Protein AF-A0A954VHC6-F1 (afdb_monomer_lite)

Sequence (82 aa):
MRRLKLILWAVVLILALIIILQNLESTSVHVLFMPIELPLAALLSITLGVGFVLGLLANTFWRMRYWRSQASKVKQEQSPNH

Foldseek 3Di:
DVVVVVVVVVVVVVVVVVVLVVLQQFDFDQDPNDTDGDRNNVVVVVVVVVVVVVVVVVVVVVVVVVVVVVVVVVVCVVCPDD

Structure (mmCIF, N/CA/C/O backbone):
data_AF-A0A954VHC6-F1
#
_entry.id   AF-A0A954VHC6-F1
#
loop_
_atom_site.group_PDB
_atom_site.id
_atom_site.type_symbol
_atom_site.label_atom_id
_atom_site.label_alt_id
_atom_site.label_comp_id
_atom_site.label_asym_id
_atom_site.label_entity_id
_atom_site.label_seq_id
_atom_site.pdbx_PDB_ins_code
_atom_site.Cartn_x
_atom_site.Cartn_y
_atom_site.Cartn_z
_atom_site.occupancy
_atom_site.B_iso_or_equiv
_atom_site.auth_seq_id
_atom_site.auth_comp_id
_atom_site.auth_asym_id
_atom_site.auth_atom_id
_atom_site.pdbx_PDB_model_num
ATOM 1 N N . MET A 1 1 ? 20.307 -0.262 27.445 1.00 62.69 1 MET A N 1
ATOM 2 C CA . MET A 1 1 ? 19.864 -0.178 26.029 1.00 62.69 1 MET A CA 1
ATOM 3 C C . MET A 1 1 ? 18.938 -1.311 25.571 1.00 62.69 1 MET A C 1
ATOM 5 O O . MET A 1 1 ? 17.917 -0.989 24.985 1.00 62.69 1 MET A O 1
ATOM 9 N N . ARG A 1 2 ? 19.215 -2.61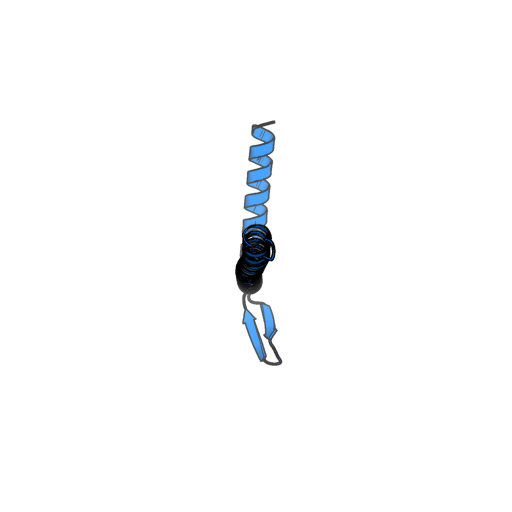0 25.814 1.00 74.88 2 ARG A N 1
ATOM 10 C CA . ARG A 1 2 ? 18.322 -3.716 25.361 1.00 74.88 2 ARG A CA 1
ATOM 11 C C . ARG A 1 2 ? 16.875 -3.600 25.862 1.00 74.88 2 ARG A C 1
ATOM 13 O O . ARG A 1 2 ? 15.958 -3.800 25.080 1.00 74.88 2 ARG A O 1
ATOM 20 N N . ARG A 1 3 ? 16.676 -3.225 27.131 1.00 81.12 3 ARG A N 1
ATOM 21 C CA . ARG A 1 3 ? 1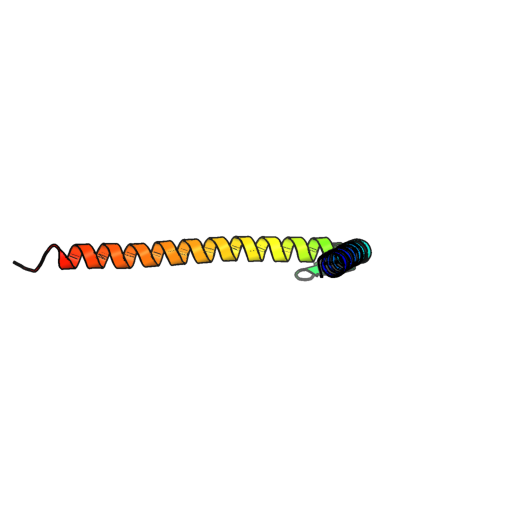5.336 -3.064 27.730 1.00 81.12 3 ARG A CA 1
ATOM 22 C C . ARG A 1 3 ? 14.566 -1.884 27.121 1.00 81.12 3 ARG A C 1
ATOM 24 O O . ARG A 1 3 ? 13.411 -2.038 26.768 1.00 81.12 3 ARG A O 1
ATOM 31 N N . LEU A 1 4 ? 15.250 -0.761 26.888 1.00 87.00 4 LEU A N 1
ATOM 32 C CA . LEU A 1 4 ? 14.713 0.398 26.161 1.00 87.00 4 LEU A CA 1
ATOM 33 C C . LEU A 1 4 ? 14.327 0.052 24.718 1.00 87.00 4 LEU A C 1
ATOM 35 O O . LEU A 1 4 ? 13.250 0.424 24.282 1.00 87.00 4 LEU A O 1
ATOM 39 N N . LYS A 1 5 ? 15.167 -0.703 23.997 1.00 84.56 5 LYS A N 1
ATOM 40 C CA . LYS A 1 5 ? 14.844 -1.172 22.640 1.00 84.56 5 LYS A CA 1
ATOM 41 C C . LYS A 1 5 ? 13.624 -2.098 22.631 1.00 84.56 5 LYS A C 1
ATOM 43 O O . LYS A 1 5 ? 12.804 -1.979 21.735 1.00 84.56 5 LYS A O 1
ATOM 48 N N . LEU A 1 6 ? 13.490 -2.986 23.620 1.00 92.25 6 LEU A N 1
ATOM 49 C CA . LEU A 1 6 ? 12.315 -3.856 23.769 1.00 92.25 6 LEU A CA 1
ATOM 50 C C . LEU A 1 6 ? 11.040 -3.061 24.060 1.00 92.25 6 LEU A C 1
ATOM 52 O O . LEU A 1 6 ? 10.018 -3.322 23.441 1.00 92.25 6 LEU A O 1
ATOM 56 N N . ILE A 1 7 ? 11.115 -2.071 24.952 1.00 92.44 7 ILE A N 1
ATOM 57 C CA . ILE A 1 7 ? 9.988 -1.178 25.250 1.00 92.44 7 ILE A CA 1
ATOM 58 C C . ILE A 1 7 ? 9.607 -0.380 24.000 1.00 92.44 7 ILE A C 1
ATOM 60 O O . ILE A 1 7 ? 8.432 -0.306 23.666 1.00 92.44 7 ILE A O 1
ATOM 64 N N . LEU A 1 8 ? 10.588 0.148 23.264 1.00 92.44 8 LEU A N 1
ATOM 65 C CA . LEU A 1 8 ? 10.349 0.877 22.020 1.00 92.44 8 LEU A CA 1
ATOM 66 C C . LEU A 1 8 ? 9.656 -0.009 20.975 1.00 92.44 8 LEU A C 1
ATOM 68 O O . LEU A 1 8 ? 8.670 0.407 20.378 1.00 92.44 8 LEU A O 1
ATOM 72 N N . TRP A 1 9 ? 10.127 -1.246 20.796 1.00 92.38 9 TRP A N 1
ATOM 73 C CA . TRP A 1 9 ? 9.498 -2.212 19.894 1.00 92.38 9 TRP A CA 1
ATOM 74 C C . TRP A 1 9 ? 8.081 -2.584 20.328 1.00 92.38 9 TRP A C 1
ATOM 76 O O . TRP A 1 9 ? 7.198 -2.652 19.481 1.00 92.38 9 TRP A O 1
ATOM 86 N N . ALA A 1 10 ? 7.843 -2.775 21.627 1.00 93.06 10 ALA A N 1
ATOM 87 C CA . ALA A 1 10 ? 6.508 -3.040 22.151 1.00 93.06 10 ALA A CA 1
ATOM 88 C C . ALA A 1 10 ? 5.559 -1.857 21.899 1.00 93.06 10 ALA A C 1
ATOM 90 O O . ALA A 1 10 ? 4.441 -2.061 21.439 1.00 93.06 10 ALA A O 1
ATOM 91 N N . VAL A 1 11 ? 6.021 -0.622 22.122 1.00 93.50 11 VAL A N 1
ATOM 92 C CA . VAL A 1 11 ? 5.249 0.602 21.853 1.00 93.50 11 VAL A CA 1
ATOM 93 C C . VAL A 1 11 ? 4.914 0.728 20.367 1.00 93.50 11 VAL A C 1
ATOM 95 O O . VAL A 1 11 ? 3.761 0.977 20.026 1.00 93.50 11 VAL A O 1
ATOM 98 N N . VAL A 1 12 ? 5.885 0.501 19.478 1.00 91.94 12 VAL A N 1
ATOM 99 C CA . VAL A 1 12 ? 5.664 0.515 18.023 1.00 91.94 12 VAL A CA 1
ATOM 100 C C . VAL A 1 12 ? 4.661 -0.561 17.605 1.00 91.94 12 VAL A C 1
ATOM 102 O O . VAL A 1 12 ? 3.771 -0.281 16.807 1.00 91.94 12 VAL A O 1
ATOM 105 N N . LEU A 1 13 ? 4.763 -1.770 18.164 1.00 91.62 13 LEU A N 1
ATOM 106 C CA . LEU A 1 13 ? 3.845 -2.870 17.865 1.00 91.62 13 LEU A CA 1
ATOM 107 C C . LEU A 1 13 ? 2.409 -2.541 18.298 1.00 91.62 13 LEU A C 1
ATOM 109 O O . LEU A 1 13 ? 1.468 -2.765 17.541 1.00 91.62 13 LEU A O 1
ATOM 113 N N . ILE A 1 14 ? 2.246 -1.974 19.496 1.00 92.00 14 ILE A N 1
ATOM 114 C CA . ILE A 1 14 ? 0.944 -1.559 20.031 1.00 92.00 14 ILE A CA 1
ATOM 115 C C . ILE A 1 14 ? 0.351 -0.430 19.182 1.00 92.00 14 ILE A C 1
ATOM 117 O O . ILE A 1 14 ? -0.817 -0.499 18.815 1.00 92.00 14 ILE A O 1
ATOM 121 N N . LEU A 1 15 ? 1.149 0.576 18.813 1.00 86.06 15 LEU A N 1
ATOM 122 C CA . LEU A 1 15 ? 0.714 1.661 17.929 1.00 86.06 15 LEU A CA 1
ATOM 123 C C . LEU A 1 15 ? 0.284 1.141 16.557 1.00 86.06 15 LEU A C 1
ATOM 125 O O . LEU A 1 15 ? -0.768 1.535 16.064 1.00 86.06 15 LEU A O 1
ATOM 129 N N . ALA A 1 16 ? 1.053 0.230 15.959 1.00 80.00 16 ALA A N 1
ATOM 130 C CA . ALA A 1 16 ? 0.691 -0.397 14.693 1.00 80.00 16 ALA A CA 1
ATOM 131 C C . ALA A 1 16 ? -0.638 -1.159 14.802 1.00 80.00 16 ALA A C 1
ATOM 133 O O . ALA A 1 16 ? -1.494 -1.021 13.930 1.00 80.00 16 ALA A O 1
ATOM 134 N N . LEU A 1 17 ? -0.844 -1.906 15.891 1.00 84.00 17 LEU A N 1
ATOM 135 C CA . LEU A 1 17 ? -2.092 -2.623 16.143 1.00 84.00 17 LEU A CA 1
ATOM 136 C C . LEU A 1 17 ? -3.281 -1.664 16.296 1.00 84.00 17 LEU A C 1
ATOM 138 O O . LEU A 1 17 ? -4.326 -1.896 15.697 1.00 84.00 17 LEU A O 1
ATOM 142 N N . ILE A 1 18 ? -3.115 -0.571 17.048 1.00 83.19 18 ILE A N 1
ATOM 143 C CA . ILE A 1 18 ? -4.143 0.465 17.221 1.00 83.19 18 ILE A CA 1
ATOM 144 C C . ILE A 1 18 ? -4.483 1.112 15.879 1.00 83.19 18 ILE A C 1
ATOM 146 O O . ILE A 1 18 ? -5.658 1.248 15.562 1.00 83.19 18 ILE A O 1
ATOM 150 N N . ILE A 1 19 ? -3.479 1.471 15.077 1.00 76.38 19 ILE A N 1
ATOM 151 C CA . ILE A 1 19 ? -3.689 2.038 13.742 1.00 76.38 19 ILE A CA 1
ATOM 152 C C . ILE A 1 19 ? -4.472 1.048 12.881 1.00 76.38 19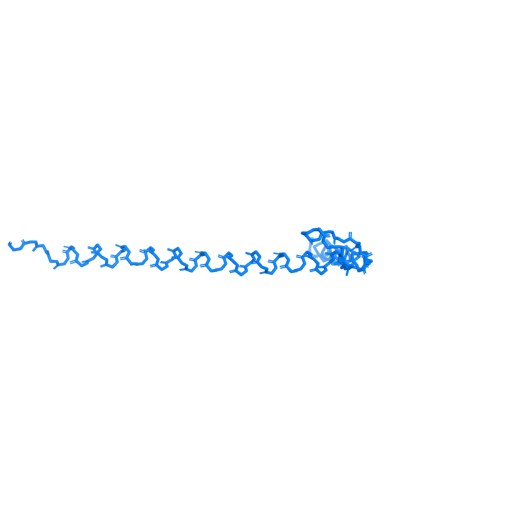 ILE A C 1
ATOM 154 O O . ILE A 1 19 ? -5.436 1.459 12.252 1.00 76.38 19 ILE A O 1
ATOM 158 N N . ILE A 1 20 ? -4.125 -0.242 12.875 1.00 74.06 20 ILE A N 1
ATOM 159 C CA . ILE A 1 20 ? -4.878 -1.256 12.123 1.00 74.06 20 ILE A CA 1
ATOM 160 C C . ILE A 1 20 ? -6.329 -1.313 12.609 1.00 74.06 20 ILE A C 1
ATOM 162 O O . ILE A 1 20 ? -7.230 -1.172 11.792 1.00 74.06 20 ILE A O 1
ATOM 166 N N . LEU A 1 21 ? -6.557 -1.469 13.917 1.00 75.56 21 LEU A N 1
ATOM 167 C CA . LEU A 1 21 ? -7.896 -1.613 14.500 1.00 75.56 21 LEU A CA 1
ATOM 168 C C . LEU A 1 21 ? -8.768 -0.362 14.330 1.00 75.56 21 LEU A C 1
ATOM 170 O O . LEU A 1 21 ? -9.961 -0.497 14.088 1.00 75.56 21 LEU A O 1
ATOM 174 N N . GLN A 1 22 ? -8.196 0.840 14.410 1.00 68.06 22 GLN A N 1
ATOM 175 C CA . GLN A 1 22 ? -8.917 2.079 14.094 1.00 68.06 22 GLN A CA 1
ATOM 176 C C . GLN A 1 22 ? -9.233 2.168 12.600 1.00 68.06 22 GLN A C 1
ATOM 178 O O . GLN A 1 22 ? -10.316 2.578 12.210 1.00 68.06 22 GLN A O 1
ATOM 183 N N . ASN A 1 23 ? -8.317 1.709 11.748 1.00 70.50 23 ASN A N 1
ATOM 184 C CA . ASN A 1 23 ? -8.509 1.688 10.301 1.00 70.50 23 ASN A CA 1
ATOM 185 C C . ASN A 1 23 ? -9.322 0.481 9.794 1.00 70.50 23 ASN A C 1
ATOM 187 O O . ASN A 1 23 ? -9.425 0.294 8.579 1.00 70.50 23 ASN A O 1
ATOM 191 N N . LEU A 1 24 ? -9.890 -0.333 10.696 1.00 68.81 24 LEU A N 1
ATOM 192 C CA . LEU A 1 24 ? -10.928 -1.327 10.392 1.00 68.81 24 LEU A CA 1
ATOM 193 C C . LEU A 1 24 ? -12.329 -0.698 10.330 1.00 68.81 24 LEU A C 1
ATOM 195 O O . LEU A 1 24 ? -13.256 -1.345 9.842 1.00 68.81 24 LEU A O 1
ATOM 199 N N . GLU A 1 25 ? -12.489 0.542 10.801 1.00 67.38 25 GLU A N 1
ATOM 200 C CA . GLU A 1 25 ? -13.720 1.300 10.615 1.00 67.38 25 GLU A CA 1
ATOM 201 C C . GLU A 1 25 ? -13.949 1.517 9.111 1.00 67.38 25 GLU A C 1
ATOM 203 O O . GLU A 1 25 ? -13.070 1.995 8.384 1.00 67.38 25 GLU A O 1
ATOM 208 N N . SER A 1 26 ? -15.106 1.062 8.620 1.00 63.38 26 SER A N 1
ATOM 209 C CA . SER A 1 26 ? -15.437 1.132 7.195 1.00 63.38 26 SER A CA 1
ATOM 210 C C . SER A 1 26 ? -15.584 2.594 6.804 1.00 63.38 26 SER A C 1
ATOM 212 O O . SER A 1 26 ? -16.439 3.304 7.324 1.00 63.38 26 SER A O 1
ATOM 214 N N . THR A 1 27 ? -14.684 3.057 5.937 1.00 69.94 27 THR A N 1
ATOM 215 C CA . THR A 1 27 ? -14.719 4.411 5.394 1.00 69.94 27 THR A CA 1
ATOM 216 C C . THR A 1 27 ? -15.209 4.330 3.957 1.00 69.94 27 THR A C 1
ATOM 218 O O . THR A 1 27 ? -14.730 3.515 3.167 1.00 69.94 27 THR A O 1
ATOM 221 N N . SER A 1 28 ? -16.150 5.201 3.605 1.00 72.69 28 SER A N 1
ATOM 222 C CA . SER A 1 28 ? -16.656 5.300 2.239 1.00 72.69 28 SER A CA 1
ATOM 223 C C . SER A 1 28 ? -15.604 5.963 1.345 1.00 72.69 28 SER A C 1
ATOM 225 O O . SER A 1 28 ? -15.347 7.166 1.441 1.00 72.69 28 SER A O 1
ATOM 227 N N . VAL A 1 29 ? -14.959 5.178 0.479 1.00 78.50 29 VAL A N 1
ATOM 228 C CA . VAL A 1 29 ? -13.939 5.663 -0.459 1.00 78.50 29 VAL A CA 1
ATOM 229 C C . VAL A 1 29 ? -14.546 5.733 -1.854 1.00 78.50 29 VAL A C 1
ATOM 231 O O . VAL A 1 29 ? -15.149 4.775 -2.329 1.00 78.50 29 VAL A O 1
ATOM 234 N N . HIS A 1 30 ? -14.384 6.862 -2.541 1.00 77.56 30 HIS A N 1
ATOM 235 C CA . HIS A 1 30 ? -14.885 7.015 -3.906 1.00 77.56 30 HIS A CA 1
ATOM 236 C C . HIS A 1 30 ? -13.830 6.526 -4.898 1.00 77.56 30 HIS A C 1
ATOM 238 O O . HIS A 1 30 ? -12.845 7.215 -5.164 1.00 77.56 30 HIS A O 1
ATOM 244 N N . VAL A 1 31 ? -14.039 5.339 -5.463 1.00 76.94 31 VAL A N 1
ATOM 245 C CA . VAL A 1 31 ? -13.192 4.796 -6.528 1.00 76.94 31 VAL A CA 1
ATOM 246 C C . VAL A 1 31 ? -13.859 5.100 -7.864 1.00 76.94 31 VAL A C 1
ATOM 248 O O . VAL A 1 31 ? -14.896 4.527 -8.179 1.00 76.94 31 VAL A O 1
ATOM 251 N N . LEU A 1 32 ? -13.272 6.006 -8.657 1.00 73.81 32 LEU A N 1
ATOM 252 C CA . LEU A 1 32 ? -13.720 6.306 -10.030 1.00 73.81 32 LEU A CA 1
ATOM 253 C C . LEU A 1 32 ? -15.238 6.593 -10.141 1.00 73.81 32 LEU A C 1
ATOM 255 O O . LEU A 1 32 ? -15.887 6.094 -11.051 1.00 73.81 32 LEU A O 1
ATOM 259 N N . PHE A 1 33 ? -15.801 7.392 -9.224 1.00 79.88 33 PHE A N 1
ATOM 260 C CA . PHE A 1 33 ? -17.239 7.734 -9.113 1.00 79.88 33 PHE A CA 1
ATOM 261 C C . PHE A 1 33 ? -18.155 6.673 -8.477 1.00 79.88 33 PHE A C 1
ATOM 263 O O . PHE A 1 33 ? -19.347 6.927 -8.318 1.00 79.88 33 PHE A O 1
ATOM 270 N N . MET A 1 34 ? -17.621 5.525 -8.052 1.00 73.50 34 MET A N 1
ATOM 271 C CA . MET A 1 34 ? -18.360 4.516 -7.292 1.00 73.50 34 MET A CA 1
ATOM 272 C C . MET A 1 34 ? -17.956 4.569 -5.809 1.00 73.50 34 MET A C 1
ATOM 274 O O . MET A 1 34 ? -16.771 4.399 -5.504 1.00 73.50 34 MET A O 1
ATOM 278 N N . PRO A 1 35 ? -18.895 4.813 -4.875 1.00 77.81 35 PRO A N 1
ATOM 279 C CA . PRO A 1 35 ? -18.609 4.700 -3.453 1.00 77.81 35 PRO A CA 1
ATOM 280 C C . PRO A 1 35 ? -18.443 3.222 -3.095 1.00 77.81 35 PRO A C 1
ATOM 282 O O . PRO A 1 35 ? -19.319 2.400 -3.368 1.00 77.81 35 PRO A O 1
ATOM 285 N N . ILE A 1 36 ? -17.300 2.883 -2.508 1.00 80.06 36 ILE A N 1
ATOM 286 C CA . ILE A 1 36 ? -17.009 1.547 -2.002 1.00 80.06 36 ILE A CA 1
ATOM 287 C C . ILE A 1 36 ? -16.648 1.689 -0.526 1.00 80.06 36 ILE A C 1
ATOM 289 O O . ILE A 1 36 ? -15.721 2.413 -0.161 1.00 80.06 36 ILE A O 1
ATOM 293 N N . GLU A 1 37 ? -17.393 0.987 0.319 1.00 80.56 37 GLU A N 1
ATOM 294 C CA . GLU A 1 37 ? -17.108 0.853 1.745 1.00 80.56 37 GLU A CA 1
ATOM 295 C C . GLU A 1 37 ? -15.900 -0.072 1.911 1.00 80.56 37 GLU A C 1
ATOM 297 O O . GLU A 1 37 ? -15.992 -1.283 1.690 1.00 80.56 37 GLU A O 1
ATOM 302 N N . LEU A 1 38 ? -14.745 0.498 2.255 1.00 73.38 38 LEU A N 1
ATOM 303 C CA . LEU A 1 38 ? -13.535 -0.270 2.526 1.00 73.38 38 LEU A CA 1
ATOM 304 C C . LEU A 1 38 ? -12.896 0.218 3.827 1.00 73.38 38 LEU A C 1
ATOM 306 O O . LEU A 1 38 ? -12.743 1.425 4.027 1.00 73.38 38 LEU A O 1
ATOM 310 N N . PRO A 1 39 ? -12.456 -0.693 4.708 1.00 77.94 39 PRO A N 1
ATOM 311 C CA . PRO A 1 39 ? -11.612 -0.302 5.824 1.00 77.94 39 PRO A CA 1
ATOM 312 C C . PRO A 1 39 ? -10.304 0.288 5.283 1.00 77.94 39 PRO A C 1
ATOM 314 O O . PRO A 1 39 ? -9.675 -0.289 4.384 1.00 77.94 39 PRO A O 1
ATOM 317 N N . LEU A 1 40 ? -9.867 1.429 5.827 1.00 78.06 40 LEU A N 1
ATOM 318 C CA . LEU A 1 40 ? -8.669 2.134 5.352 1.00 78.06 40 LEU A CA 1
ATOM 319 C C . LEU A 1 40 ? -7.427 1.226 5.385 1.00 78.06 40 LEU A C 1
ATOM 321 O O . LEU A 1 40 ? -6.572 1.299 4.501 1.00 78.06 40 LEU A O 1
ATOM 325 N N . ALA A 1 41 ? -7.356 0.303 6.348 1.00 77.31 41 ALA A N 1
ATOM 326 C CA . ALA A 1 41 ? -6.278 -0.677 6.452 1.00 77.31 41 ALA A CA 1
ATOM 327 C C . ALA A 1 41 ? -6.197 -1.603 5.225 1.00 77.31 41 ALA A C 1
ATOM 329 O O . ALA A 1 41 ? -5.097 -1.914 4.760 1.00 77.31 41 ALA A O 1
ATOM 330 N N . ALA A 1 42 ? -7.340 -2.021 4.672 1.00 79.56 42 ALA A N 1
ATOM 331 C CA . ALA A 1 42 ? -7.379 -2.834 3.459 1.00 79.56 42 ALA A CA 1
ATOM 332 C C . ALA A 1 42 ? -6.906 -2.029 2.243 1.00 79.56 42 ALA A C 1
ATOM 334 O O . ALA A 1 42 ? -6.078 -2.519 1.476 1.00 79.56 42 ALA A O 1
ATOM 335 N N . LEU A 1 43 ? -7.349 -0.774 2.111 1.00 82.50 43 LEU A N 1
ATOM 336 C CA . LEU A 1 43 ? -6.913 0.110 1.027 1.00 82.50 43 LEU A CA 1
ATOM 337 C C . LEU A 1 43 ? -5.393 0.344 1.063 1.00 82.50 43 LEU A C 1
ATOM 339 O O . LEU A 1 43 ? -4.720 0.212 0.038 1.00 82.50 43 LEU A O 1
ATOM 343 N N . LEU A 1 44 ? -4.840 0.636 2.245 1.00 83.12 44 LEU A N 1
ATOM 344 C CA . LEU A 1 44 ? -3.400 0.825 2.439 1.00 83.12 44 LEU A CA 1
ATOM 345 C C . LEU A 1 44 ? -2.612 -0.457 2.146 1.00 83.12 44 LEU A C 1
ATOM 347 O O . LEU A 1 44 ? -1.577 -0.398 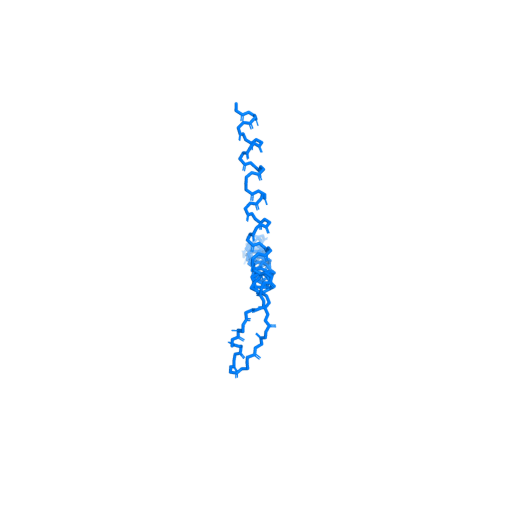1.485 1.00 83.12 44 LEU A O 1
ATOM 351 N N . SER A 1 45 ? -3.118 -1.616 2.574 1.00 83.25 45 SER A N 1
ATOM 352 C CA . SER A 1 45 ? -2.477 -2.914 2.326 1.00 83.25 45 SER A CA 1
ATOM 353 C C . SER A 1 45 ? -2.443 -3.261 0.838 1.00 83.25 45 SER A C 1
ATOM 355 O O . SER A 1 45 ? -1.402 -3.671 0.326 1.00 83.25 45 SER A O 1
ATOM 357 N N . ILE A 1 46 ? -3.554 -3.051 0.123 1.00 84.25 46 ILE A N 1
ATOM 358 C CA . ILE A 1 46 ? -3.639 -3.266 -1.328 1.00 84.25 46 ILE A CA 1
ATOM 359 C C . ILE A 1 46 ? -2.685 -2.319 -2.053 1.00 84.25 46 ILE A C 1
ATOM 361 O O . ILE A 1 46 ? -1.899 -2.759 -2.889 1.00 84.25 46 ILE A O 1
ATOM 365 N N . THR A 1 47 ? -2.704 -1.032 -1.702 1.00 87.94 47 THR A N 1
ATOM 366 C CA . THR A 1 47 ? -1.842 -0.019 -2.328 1.00 87.94 47 THR A CA 1
ATOM 367 C C . THR A 1 47 ? -0.364 -0.352 -2.131 1.00 87.94 47 THR A C 1
ATOM 369 O O . THR A 1 47 ? 0.412 -0.329 -3.088 1.00 87.94 47 THR A O 1
ATOM 372 N N . LEU A 1 48 ? 0.025 -0.727 -0.908 1.00 88.88 48 LEU A N 1
ATOM 373 C CA . LEU A 1 48 ? 1.388 -1.142 -0.590 1.00 88.88 48 LEU A CA 1
ATOM 374 C C . LEU A 1 48 ? 1.780 -2.409 -1.361 1.00 88.88 48 LEU A C 1
ATOM 376 O O . LEU A 1 48 ? 2.861 -2.457 -1.945 1.00 88.88 48 LEU A O 1
ATOM 380 N N . GLY A 1 49 ? 0.901 -3.413 -1.397 1.00 93.44 49 GLY A N 1
ATOM 381 C CA . GLY A 1 49 ? 1.127 -4.665 -2.117 1.00 93.44 49 GLY A CA 1
ATOM 382 C C . GLY A 1 49 ? 1.333 -4.445 -3.615 1.00 93.44 49 GLY A C 1
ATOM 383 O O . GLY A 1 49 ? 2.306 -4.938 -4.185 1.00 93.44 49 GLY A O 1
ATOM 384 N N . VAL A 1 50 ? 0.473 -3.642 -4.246 1.00 93.44 50 VAL A N 1
ATOM 385 C CA . VAL A 1 50 ? 0.588 -3.283 -5.666 1.00 93.44 50 VAL A CA 1
ATOM 386 C C . VAL A 1 50 ? 1.886 -2.521 -5.927 1.00 93.44 50 VAL A C 1
ATOM 388 O O . VAL A 1 50 ? 2.650 -2.905 -6.813 1.00 93.44 50 VAL A O 1
ATOM 391 N N . GLY A 1 51 ? 2.179 -1.486 -5.135 1.00 93.00 51 GLY A N 1
ATOM 392 C CA . GLY A 1 51 ? 3.411 -0.707 -5.273 1.00 93.00 51 GLY A CA 1
ATOM 393 C C . GLY A 1 51 ? 4.672 -1.561 -5.117 1.00 93.00 51 GLY A C 1
ATOM 394 O O . GLY A 1 51 ? 5.611 -1.432 -5.903 1.00 93.00 51 GLY A O 1
ATOM 395 N N . PHE A 1 52 ? 4.679 -2.488 -4.157 1.00 92.88 52 PHE A N 1
ATOM 396 C CA . PHE A 1 52 ? 5.787 -3.415 -3.935 1.00 92.88 52 PHE A CA 1
ATOM 397 C C . PHE A 1 52 ? 6.001 -4.360 -5.123 1.00 92.88 52 PHE A C 1
ATOM 399 O O . PHE A 1 52 ? 7.122 -4.474 -5.623 1.00 92.88 52 PHE A O 1
ATOM 406 N N . VAL A 1 53 ? 4.934 -4.994 -5.625 1.00 97.06 53 VAL A N 1
ATOM 407 C CA . VAL A 1 53 ? 5.007 -5.885 -6.796 1.00 97.06 53 VAL A CA 1
ATOM 408 C C . VAL A 1 53 ? 5.499 -5.125 -8.028 1.00 97.06 53 VAL A C 1
ATOM 410 O O . VAL A 1 53 ? 6.408 -5.595 -8.713 1.00 97.06 53 VAL A O 1
ATOM 413 N N . LEU A 1 54 ? 4.969 -3.926 -8.283 1.00 96.50 54 LEU A N 1
ATOM 414 C CA . LEU A 1 54 ? 5.425 -3.074 -9.384 1.00 96.50 54 LEU A CA 1
ATOM 415 C C . LEU A 1 54 ? 6.905 -2.699 -9.243 1.00 96.50 54 LEU A C 1
ATOM 417 O O . LEU A 1 54 ? 7.641 -2.757 -10.227 1.00 96.50 54 LEU A O 1
ATOM 421 N N . GLY A 1 55 ? 7.363 -2.381 -8.031 1.00 95.56 55 GLY A N 1
ATOM 422 C CA . GLY A 1 55 ? 8.773 -2.106 -7.750 1.00 95.56 55 GLY A CA 1
ATOM 423 C C . GLY A 1 55 ? 9.683 -3.305 -8.035 1.00 95.56 55 GLY A C 1
ATOM 424 O O . GLY A 1 55 ? 10.722 -3.155 -8.683 1.00 95.56 55 GLY A O 1
ATOM 425 N N . LEU A 1 56 ? 9.281 -4.512 -7.621 1.00 95.94 56 LEU A N 1
ATOM 426 C CA . LEU A 1 56 ? 10.018 -5.746 -7.920 1.00 95.94 56 LEU A CA 1
ATOM 427 C C . LEU A 1 56 ? 10.099 -6.016 -9.426 1.00 95.94 56 LEU A C 1
ATOM 429 O O . LEU A 1 56 ? 11.170 -6.361 -9.939 1.00 95.94 56 LEU A O 1
ATOM 433 N N . LEU A 1 57 ? 8.986 -5.837 -10.139 1.00 95.94 57 LEU A N 1
ATOM 434 C CA . LEU A 1 57 ? 8.935 -5.994 -11.590 1.00 95.94 57 LEU A CA 1
ATOM 435 C C . LEU A 1 57 ? 9.841 -4.970 -12.277 1.00 95.94 57 LEU A C 1
ATOM 437 O O . LEU A 1 57 ? 10.699 -5.359 -13.069 1.00 95.94 57 LEU A O 1
ATOM 441 N N . ALA A 1 58 ? 9.723 -3.687 -11.929 1.00 95.31 58 ALA A N 1
ATOM 442 C CA . ALA A 1 58 ? 10.548 -2.616 -12.482 1.00 95.31 58 ALA A CA 1
ATOM 443 C C . ALA A 1 58 ? 12.046 -2.892 -12.288 1.00 95.31 58 ALA A C 1
ATOM 445 O O . ALA A 1 58 ? 12.814 -2.816 -13.247 1.00 95.31 58 ALA A O 1
ATOM 446 N N . ASN A 1 59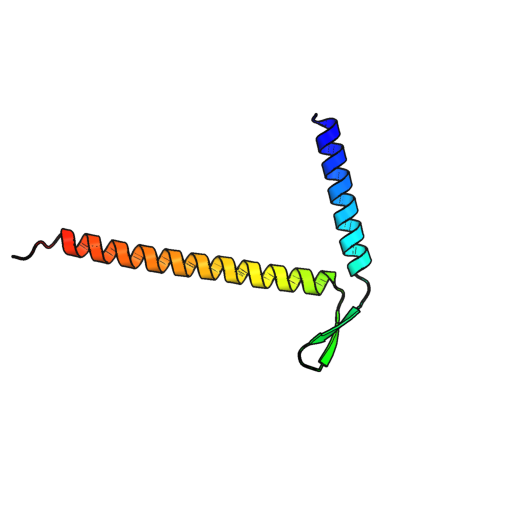 ? 12.455 -3.301 -11.083 1.00 94.31 59 ASN A N 1
ATOM 447 C CA . ASN A 1 59 ? 13.839 -3.676 -10.794 1.00 94.31 59 ASN A CA 1
ATOM 448 C C . ASN A 1 59 ? 14.307 -4.871 -11.644 1.00 94.31 59 ASN A C 1
ATOM 450 O O . ASN A 1 59 ? 15.415 -4.871 -12.185 1.00 94.31 59 ASN A O 1
ATOM 454 N N . THR A 1 60 ? 13.452 -5.882 -11.809 1.00 93.50 60 THR A N 1
ATOM 455 C CA . THR A 1 60 ? 13.756 -7.066 -12.626 1.00 93.50 60 THR A CA 1
ATOM 456 C C . THR A 1 60 ? 13.943 -6.697 -14.098 1.00 93.50 60 THR A C 1
ATOM 458 O O . THR A 1 60 ? 14.928 -7.113 -14.714 1.00 93.50 60 THR A O 1
ATOM 461 N N . PHE A 1 61 ? 13.060 -5.859 -14.649 1.00 93.94 61 PHE A N 1
ATOM 462 C CA . PHE A 1 61 ? 13.186 -5.332 -16.009 1.00 93.94 61 PHE A CA 1
ATOM 463 C C . PHE A 1 61 ? 14.460 -4.500 -16.187 1.00 93.94 61 PHE A C 1
ATOM 465 O O . PHE A 1 61 ? 15.172 -4.667 -17.181 1.00 93.94 61 PHE A O 1
ATOM 472 N N . TRP A 1 62 ? 14.791 -3.650 -15.212 1.00 92.56 62 TRP A N 1
ATOM 473 C CA . TRP A 1 62 ? 16.002 -2.829 -15.249 1.00 92.56 62 TRP A CA 1
ATOM 474 C C . TRP A 1 62 ? 17.267 -3.683 -15.262 1.00 92.56 62 TRP A C 1
ATOM 476 O O . TRP A 1 62 ? 18.158 -3.481 -16.091 1.00 92.56 62 TRP A O 1
ATOM 486 N N . ARG A 1 63 ? 17.318 -4.695 -14.389 1.00 89.44 63 ARG A N 1
ATOM 487 C CA . ARG A 1 63 ? 18.433 -5.640 -14.315 1.00 89.44 63 ARG A CA 1
ATOM 488 C C . ARG A 1 63 ? 18.570 -6.420 -15.619 1.00 89.44 63 ARG A C 1
ATOM 490 O O . ARG A 1 63 ? 19.664 -6.497 -16.167 1.00 89.44 63 ARG A O 1
ATOM 497 N N . MET A 1 64 ? 17.468 -6.922 -16.172 1.00 88.38 64 MET A N 1
ATOM 498 C CA . MET A 1 64 ? 17.484 -7.643 -17.448 1.00 88.38 64 MET A CA 1
ATOM 499 C C . MET A 1 64 ? 18.005 -6.772 -18.602 1.00 88.38 64 MET A C 1
ATOM 501 O O . MET A 1 64 ? 18.805 -7.236 -19.420 1.00 88.38 64 MET A O 1
ATOM 505 N N . ARG A 1 65 ? 17.614 -5.493 -18.652 1.00 84.81 65 ARG A N 1
ATOM 506 C CA . ARG A 1 65 ? 18.116 -4.542 -19.655 1.00 84.81 65 ARG A CA 1
ATOM 507 C C . ARG A 1 65 ? 19.611 -4.270 -19.492 1.00 84.81 65 ARG A C 1
ATOM 509 O O . ARG A 1 65 ? 20.334 -4.247 -20.488 1.00 84.81 65 ARG A O 1
ATOM 516 N N . TYR A 1 66 ? 20.077 -4.102 -18.256 1.00 79.00 66 TYR A N 1
ATOM 517 C CA . TYR A 1 66 ? 21.492 -3.876 -17.970 1.00 79.00 66 TYR A CA 1
ATOM 518 C C . TYR A 1 66 ? 22.352 -5.058 -18.439 1.00 79.00 66 TYR A C 1
ATOM 520 O O . TYR A 1 66 ? 23.345 -4.868 -19.141 1.00 79.00 66 TYR A O 1
ATOM 528 N N . TRP A 1 67 ? 21.918 -6.290 -18.163 1.00 72.00 67 TRP A N 1
ATOM 529 C CA . TRP A 1 67 ? 22.653 -7.505 -18.531 1.00 72.00 67 TRP A CA 1
ATOM 530 C C . TRP A 1 67 ? 22.731 -7.702 -20.048 1.00 72.00 67 TRP A C 1
ATOM 532 O O . TRP A 1 67 ? 23.786 -8.064 -20.569 1.00 72.00 67 TRP A O 1
ATOM 542 N N . ARG A 1 68 ? 21.657 -7.374 -20.780 1.00 74.25 68 ARG A N 1
ATOM 543 C CA . ARG A 1 68 ? 21.669 -7.371 -22.252 1.00 74.25 68 ARG A CA 1
ATOM 544 C C . ARG A 1 68 ? 22.691 -6.392 -22.830 1.00 74.25 68 ARG A C 1
ATOM 546 O O . ARG A 1 68 ? 23.367 -6.737 -23.789 1.00 74.25 68 ARG A O 1
ATOM 553 N N . SER A 1 69 ? 22.842 -5.204 -22.243 1.00 68.56 69 SER A N 1
ATOM 554 C CA . SER A 1 69 ? 23.826 -4.225 -22.730 1.00 68.56 69 SER A CA 1
ATOM 555 C C . SER A 1 69 ? 25.277 -4.667 -22.514 1.00 68.56 69 SER A C 1
ATOM 557 O O . SER A 1 69 ? 26.120 -4.421 -23.373 1.00 68.56 69 SER A O 1
ATOM 559 N N . GLN A 1 70 ? 25.564 -5.374 -21.418 1.00 69.94 70 GLN A N 1
ATOM 560 C CA . GLN A 1 70 ? 26.905 -5.891 -21.134 1.00 69.94 70 GLN A CA 1
ATOM 561 C C . GLN A 1 70 ? 27.251 -7.093 -22.023 1.00 69.94 70 GLN A C 1
ATOM 563 O O . GLN A 1 70 ? 28.352 -7.147 -22.564 1.00 69.94 70 GLN A O 1
ATOM 568 N N . ALA A 1 71 ? 26.303 -8.009 -22.255 1.00 71.12 71 ALA A N 1
ATOM 569 C CA . ALA A 1 71 ? 26.505 -9.146 -23.158 1.00 71.12 71 ALA A CA 1
ATOM 570 C C . ALA A 1 71 ? 26.823 -8.704 -24.600 1.00 71.12 71 ALA A C 1
ATOM 572 O O . ALA A 1 71 ? 27.664 -9.310 -25.263 1.00 71.12 71 ALA A O 1
ATOM 573 N N . SER A 1 72 ? 26.204 -7.615 -25.071 1.00 68.50 72 SER A N 1
ATOM 574 C CA . SER A 1 72 ? 26.497 -7.039 -26.389 1.00 68.50 72 SER A CA 1
ATOM 575 C C . SER A 1 72 ? 27.896 -6.418 -26.479 1.00 68.50 72 SER A C 1
ATOM 577 O O . SER A 1 72 ? 28.541 -6.544 -27.516 1.00 68.50 72 SER A O 1
ATOM 579 N N . LYS A 1 73 ? 28.383 -5.783 -25.402 1.00 67.69 73 LYS A N 1
ATOM 580 C CA . LYS A 1 73 ? 29.725 -5.176 -25.352 1.00 67.69 73 LYS A CA 1
ATOM 581 C C . LYS A 1 73 ? 30.837 -6.225 -25.339 1.00 67.69 73 LYS A C 1
ATOM 583 O O . LYS A 1 73 ? 31.763 -6.127 -26.133 1.00 67.69 73 LYS A O 1
ATOM 588 N N . VAL A 1 74 ? 30.696 -7.274 -24.522 1.00 70.69 74 VAL A N 1
ATOM 589 C CA . VAL A 1 74 ? 31.671 -8.382 -24.458 1.00 70.69 74 VAL A CA 1
ATOM 590 C C . VAL A 1 74 ? 31.806 -9.086 -25.814 1.00 70.69 74 VAL A C 1
ATOM 592 O O . VAL A 1 74 ? 32.909 -9.432 -26.226 1.00 70.69 74 VAL A O 1
ATOM 595 N N . LYS A 1 75 ? 30.699 -9.243 -26.553 1.00 66.62 75 LYS A N 1
ATOM 596 C CA . LYS A 1 75 ? 30.715 -9.851 -27.892 1.00 66.62 75 LYS A CA 1
ATOM 597 C C . LYS A 1 75 ? 31.412 -8.977 -28.948 1.00 66.62 75 LYS A C 1
ATOM 599 O O . LYS A 1 75 ? 32.008 -9.522 -29.870 1.00 66.62 75 LYS A O 1
ATOM 604 N N . GLN A 1 76 ? 31.345 -7.649 -28.825 1.00 68.44 76 GLN A N 1
ATOM 605 C CA . GLN A 1 76 ? 32.066 -6.715 -29.704 1.00 68.44 76 GLN A CA 1
ATOM 606 C C . GLN A 1 76 ? 33.572 -6.690 -29.422 1.00 68.44 76 GLN A C 1
ATOM 608 O O . GLN A 1 76 ? 34.362 -6.587 -30.351 1.00 68.44 76 GLN A O 1
ATOM 613 N N . GLU A 1 77 ? 33.974 -6.816 -28.159 1.00 65.31 77 GLU A N 1
ATOM 614 C CA . GLU A 1 77 ? 35.384 -6.791 -27.755 1.00 65.31 77 GLU A CA 1
ATOM 615 C C . GLU A 1 77 ? 36.121 -8.102 -28.104 1.00 65.31 77 GLU A C 1
ATOM 617 O O . GLU A 1 77 ? 37.312 -8.087 -28.394 1.00 65.31 77 GLU A O 1
ATOM 622 N N . GLN A 1 78 ? 35.404 -9.235 -28.154 1.00 67.06 78 GLN A N 1
ATOM 623 C CA . GLN A 1 78 ? 35.950 -10.549 -28.535 1.00 67.06 78 GLN A CA 1
ATOM 624 C C . GLN A 1 78 ? 36.014 -10.820 -30.047 1.00 67.06 78 GLN A C 1
ATOM 626 O O . GLN A 1 78 ? 36.646 -11.792 -30.455 1.00 67.06 78 GLN A O 1
ATOM 631 N N . SER A 1 79 ? 35.394 -9.983 -30.880 1.00 58.66 79 SER A N 1
ATOM 632 C CA . SER A 1 79 ? 35.563 -10.022 -32.336 1.00 58.66 79 SER A CA 1
ATOM 633 C C . SER A 1 79 ? 36.141 -8.681 -32.785 1.00 58.66 79 SER A C 1
ATOM 635 O O . SER A 1 79 ? 35.415 -7.880 -33.379 1.00 58.66 79 SER A O 1
ATOM 637 N N . PRO A 1 80 ? 37.417 -8.382 -32.464 1.00 56.59 80 PRO A N 1
ATOM 638 C CA 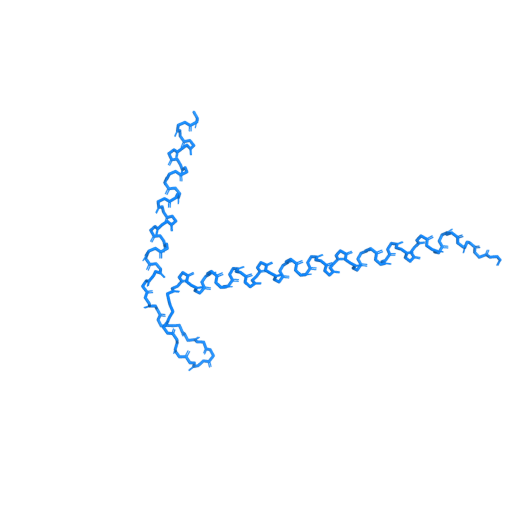. PRO A 1 80 ? 38.054 -7.204 -33.021 1.00 56.59 80 PRO A CA 1
ATOM 639 C C . PRO A 1 80 ? 38.070 -7.402 -34.536 1.00 56.59 80 PRO A C 1
ATOM 641 O O . PRO A 1 80 ? 38.453 -8.469 -35.014 1.00 56.59 80 PRO A O 1
ATOM 644 N N . ASN A 1 81 ? 37.541 -6.415 -35.258 1.00 65.69 81 ASN A N 1
ATOM 645 C CA . ASN A 1 81 ? 37.416 -6.427 -36.712 1.00 65.69 81 ASN A CA 1
ATOM 646 C C . ASN A 1 81 ? 38.673 -7.034 -37.360 1.00 65.69 81 ASN A C 1
ATOM 648 O O . ASN A 1 81 ? 39.779 -6.551 -37.109 1.00 65.69 81 ASN A O 1
ATOM 652 N N . HIS A 1 82 ? 38.478 -8.104 -38.137 1.00 55.94 82 HIS A N 1
ATOM 653 C CA . HIS A 1 82 ? 39.471 -8.587 -39.095 1.00 55.94 82 HIS A CA 1
ATOM 654 C C . HIS A 1 82 ? 39.692 -7.548 -40.194 1.00 55.94 82 HIS A C 1
ATOM 656 O O . HIS A 1 82 ? 38.694 -6.896 -40.587 1.00 55.94 82 HIS A O 1
#

Secondary structure (DSSP, 8-state):
-HHHHHHHHHHHHHHHHHHHHHTTSEEEEEETTEEEEEEHHHHHHHHHHHHHHHHHHHHHHHHHHHHHHHHHHHHHHSS---

pLDDT: mean 80.35, std 10.84, range [55.94, 97.06]

Radius of gyration: 24.13 Å; chains: 1; bounding box: 58×18×67 Å